Protein AF-A0A1W6L8P7-F1 (afdb_monomer)

Organism: NCBI:txid946333

Solvent-accessible surface area (backbone atoms only — not comparable to full-atom values): 9348 Å² total; per-residue (Å²): 138,92,82,89,86,88,83,77,90,82,86,85,81,88,83,82,84,84,90,86,78,87,80,94,72,86,90,88,82,86,60,70,69,70,76,69,70,78,75,72,91,68,50,54,54,57,50,32,36,56,51,38,48,54,35,68,50,28,50,69,39,27,68,74,24,59,70,70,55,24,49,48,28,53,50,21,48,51,46,30,49,71,74,42,47,65,52,58,49,52,38,68,70,34,88,46,32,64,57,37,51,56,48,37,65,74,77,67,49,77,41,84,91,73,54,43,61,84,53,35,46,61,54,34,50,51,36,23,48,53,36,39,31,43,61,74,31,76,67,25,46,53,48,51,52,50,48,46,55,40,67,67,60,127

pLDDT: mean 79.67, std 25.23, range [28.31, 98.44]

Foldseek 3Di:
DDDDDDDDDDDDDDDDDDDDDDDPPDDPPPDPVVVLPDDDQDALLNLLLVCCCLAVVLLQALVPAPPVLNVLSVVLNVLLCVQPVVLVVLSCPAPNNVVSVVVCVVPPGDDPVPRDNVVSNVVSVVSSVLSVCLRPNPSNVVVSVSSSVNSPPD

Nearest PDB structures (foldseek):
  6njx-assembly1_A  TM=2.423E-01  e=5.184E+00  Xanthomonas campestris pv. campestris str. B100

Radius of gyration: 27.46 Å; Cα contacts (8 Å, |Δi|>4): 118; chains: 1; bounding box: 96×27×53 Å

Structure (mmCIF, N/CA/C/O backbone):
data_AF-A0A1W6L8P7-F1
#
_entry.id   AF-A0A1W6L8P7-F1
#
loop_
_atom_site.group_PDB
_atom_site.id
_atom_site.type_symbol
_atom_site.label_atom_id
_atom_site.label_alt_id
_atom_site.label_comp_id
_atom_site.label_asym_id
_atom_site.label_entity_id
_atom_site.label_seq_id
_atom_site.pdbx_PDB_ins_code
_atom_site.Cartn_x
_atom_site.Cartn_y
_atom_site.Cartn_z
_atom_site.occupancy
_atom_site.B_iso_or_equiv
_atom_site.auth_seq_id
_atom_site.auth_comp_id
_atom_site.auth_asym_id
_atom_site.auth_atom_id
_atom_site.pdbx_PDB_model_num
ATOM 1 N N . MET A 1 1 ? 79.829 -5.001 5.049 1.00 37.47 1 MET A N 1
ATOM 2 C CA . MET A 1 1 ? 80.785 -4.180 5.821 1.00 37.47 1 MET A CA 1
ATOM 3 C C . MET A 1 1 ? 80.006 -2.996 6.380 1.00 37.47 1 MET A C 1
ATOM 5 O O . MET A 1 1 ? 79.303 -2.344 5.622 1.00 37.47 1 MET A O 1
ATOM 9 N N . VAL A 1 2 ? 79.995 -2.847 7.703 1.00 28.31 2 VAL A N 1
ATOM 10 C CA . VAL A 1 2 ? 79.178 -1.895 8.482 1.00 28.31 2 VAL A CA 1
ATOM 11 C C . VAL A 1 2 ? 79.881 -0.538 8.578 1.00 28.31 2 VAL A C 1
ATOM 13 O O . VAL A 1 2 ? 81.092 -0.540 8.751 1.00 28.31 2 VAL A O 1
ATOM 16 N N . GLN A 1 3 ? 79.123 0.569 8.538 1.00 29.50 3 GLN A N 1
ATOM 17 C CA . GLN A 1 3 ? 79.291 1.824 9.317 1.00 29.50 3 GLN A CA 1
ATOM 18 C C . GLN A 1 3 ? 78.207 2.815 8.837 1.00 29.50 3 GLN A C 1
ATOM 20 O O . GLN A 1 3 ? 78.235 3.250 7.697 1.00 29.50 3 GLN A O 1
ATOM 25 N N . ILE A 1 4 ? 77.080 3.032 9.525 1.00 33.53 4 ILE A N 1
ATOM 26 C CA . ILE A 1 4 ? 76.854 3.792 10.771 1.00 33.53 4 ILE A CA 1
ATOM 27 C C . ILE A 1 4 ? 77.591 5.140 10.800 1.00 33.53 4 ILE A C 1
ATOM 29 O O . ILE A 1 4 ? 78.785 5.206 11.084 1.00 33.53 4 ILE A O 1
ATOM 33 N N . HIS A 1 5 ? 76.829 6.222 10.620 1.00 34.31 5 HIS A N 1
ATOM 34 C CA . HIS A 1 5 ? 77.127 7.523 11.214 1.00 34.31 5 HIS A CA 1
ATOM 35 C C . HIS A 1 5 ? 75.891 8.033 11.957 1.00 34.31 5 HIS A C 1
ATOM 37 O O . HIS A 1 5 ? 74.857 8.339 11.370 1.00 34.31 5 HIS A O 1
ATOM 43 N N . VAL A 1 6 ? 76.025 8.074 13.282 1.00 37.03 6 VAL A N 1
ATOM 44 C CA . VAL A 1 6 ? 75.048 8.564 14.253 1.00 37.03 6 VAL A CA 1
ATOM 45 C C . VAL A 1 6 ? 75.439 9.989 14.644 1.00 37.03 6 VAL A C 1
ATOM 47 O O . VAL A 1 6 ? 76.530 10.225 15.154 1.00 37.03 6 VAL A O 1
ATOM 50 N N . ARG A 1 7 ? 74.511 10.929 14.475 1.00 41.75 7 ARG A N 1
ATOM 51 C CA . ARG A 1 7 ? 74.386 12.172 15.254 1.00 41.75 7 ARG A CA 1
ATOM 52 C C . ARG A 1 7 ? 72.936 12.190 15.737 1.00 41.75 7 ARG A C 1
ATOM 54 O O . ARG A 1 7 ? 72.055 11.925 14.940 1.00 41.75 7 ARG A O 1
ATOM 61 N N . GLY A 1 8 ? 72.559 12.465 16.973 1.00 37.94 8 GLY A N 1
ATOM 62 C CA . GLY A 1 8 ? 73.231 12.770 18.223 1.00 37.94 8 GLY A CA 1
ATOM 63 C C . GLY A 1 8 ? 72.122 12.781 19.291 1.00 37.94 8 GLY A C 1
ATOM 64 O O . GLY A 1 8 ? 70.966 13.055 18.983 1.00 37.94 8 GLY A O 1
ATOM 65 N N . ARG A 1 9 ? 72.478 12.400 20.522 1.00 35.00 9 ARG A N 1
ATOM 66 C CA . ARG A 1 9 ? 71.651 12.308 21.750 1.00 35.00 9 ARG A CA 1
ATOM 67 C C . ARG A 1 9 ? 70.709 13.526 21.939 1.00 35.00 9 ARG A C 1
ATOM 69 O O . ARG A 1 9 ? 71.102 14.629 21.586 1.00 35.00 9 ARG A O 1
ATOM 76 N N . ARG A 1 10 ? 69.538 13.437 22.589 1.00 36.38 10 ARG A N 1
ATOM 77 C CA . ARG A 1 10 ? 69.325 13.210 24.042 1.00 36.38 10 ARG A CA 1
ATOM 78 C C . ARG A 1 10 ? 67.821 12.987 24.335 1.00 36.38 10 ARG A C 1
ATOM 80 O O . ARG A 1 10 ? 66.997 13.692 23.779 1.00 36.38 10 ARG A O 1
ATOM 87 N N . VAL A 1 11 ? 67.477 11.928 25.076 1.00 34.97 11 VAL A N 1
ATOM 88 C CA . VAL A 1 11 ? 66.956 11.935 26.471 1.00 34.97 11 VAL A CA 1
ATOM 89 C C . VAL A 1 11 ? 65.476 12.340 26.592 1.00 34.97 11 VAL A C 1
ATOM 91 O O . VAL A 1 11 ? 65.121 13.505 26.471 1.00 34.97 11 VAL A O 1
ATOM 94 N N . ALA A 1 12 ? 64.639 11.339 26.886 1.00 38.47 12 ALA A N 1
ATOM 95 C CA . ALA A 1 12 ? 63.267 11.477 27.378 1.00 38.47 12 ALA A CA 1
ATOM 96 C C . ALA A 1 12 ? 63.238 11.982 28.837 1.00 38.47 12 ALA A C 1
ATOM 98 O O . ALA A 1 12 ? 64.238 11.854 29.548 1.00 38.47 12 ALA A O 1
ATOM 99 N N . PRO A 1 13 ? 62.069 12.425 29.331 1.00 38.03 13 PRO A N 1
ATOM 100 C CA . PRO A 1 13 ? 61.479 11.614 30.393 1.00 38.03 13 PRO A CA 1
ATOM 101 C C . PRO A 1 13 ? 59.954 11.442 30.294 1.00 38.03 13 PRO A C 1
ATOM 103 O O . PRO A 1 13 ? 59.197 12.370 30.037 1.00 38.03 13 PRO A O 1
ATOM 106 N N . ALA A 1 14 ? 59.559 10.192 30.527 1.00 35.53 14 ALA A N 1
ATOM 107 C CA . ALA A 1 14 ? 58.409 9.721 31.294 1.00 35.53 14 ALA A CA 1
ATOM 108 C C . ALA A 1 14 ? 57.266 10.703 31.640 1.00 35.53 14 ALA A C 1
ATOM 110 O O . ALA A 1 14 ? 57.399 11.539 32.526 1.00 35.53 14 ALA A O 1
ATOM 111 N N . PHE A 1 15 ? 56.085 10.416 31.086 1.00 36.34 15 PHE A N 1
ATOM 112 C CA . PHE A 1 15 ? 54.803 10.395 31.806 1.00 36.34 15 PHE A CA 1
ATOM 113 C C . PHE A 1 15 ? 54.104 9.086 31.386 1.00 36.34 15 PHE A C 1
ATOM 115 O O . PHE A 1 15 ? 53.910 8.838 30.203 1.00 36.34 15 PHE A O 1
ATOM 122 N N . CYS A 1 16 ? 54.106 8.069 32.247 1.00 32.25 16 CYS A N 1
ATOM 123 C CA . CYS A 1 16 ? 53.058 7.729 33.219 1.00 32.25 16 CYS A CA 1
ATOM 124 C C . CYS A 1 16 ? 51.748 7.190 32.609 1.00 32.25 16 CYS A C 1
ATOM 126 O O . CYS A 1 16 ? 50.991 7.924 31.993 1.00 32.25 16 CYS A O 1
ATOM 128 N N . MET A 1 17 ? 51.494 5.915 32.946 1.00 32.31 17 MET A N 1
ATOM 129 C CA . MET A 1 17 ? 50.202 5.230 33.130 1.00 32.31 17 MET A CA 1
ATOM 130 C C . MET A 1 17 ? 49.328 5.003 31.883 1.00 32.31 17 MET A C 1
ATOM 132 O O . MET A 1 17 ? 48.793 5.916 31.281 1.00 32.31 17 MET A O 1
ATOM 136 N N . ALA A 1 18 ? 49.250 3.779 31.358 1.00 33.44 18 ALA A N 1
ATOM 137 C CA . ALA A 1 18 ? 48.522 2.616 31.888 1.00 33.44 18 ALA A CA 1
ATOM 138 C C . ALA A 1 18 ? 46.986 2.702 31.744 1.00 33.44 18 ALA A C 1
ATOM 140 O O . ALA A 1 18 ? 46.306 3.349 32.526 1.00 33.44 18 ALA A O 1
ATOM 141 N N . ARG A 1 19 ? 46.499 1.887 30.794 1.00 42.78 19 ARG A N 1
ATOM 142 C CA . ARG A 1 19 ? 45.261 1.083 30.796 1.00 42.78 19 ARG A CA 1
ATOM 143 C C . ARG A 1 19 ? 43.907 1.784 30.954 1.00 42.78 19 ARG A C 1
ATOM 145 O O . ARG A 1 19 ? 43.447 2.017 32.061 1.00 42.78 19 ARG A O 1
ATOM 152 N N . ALA A 1 20 ? 43.185 1.840 29.839 1.00 34.41 20 ALA A N 1
ATOM 153 C CA . ALA A 1 20 ? 41.750 1.564 29.708 1.00 34.41 20 ALA A CA 1
ATOM 154 C C . ALA A 1 20 ? 41.415 1.669 28.207 1.00 34.41 20 ALA A C 1
ATOM 156 O O . ALA A 1 20 ? 42.017 2.486 27.529 1.00 34.41 20 ALA A O 1
ATOM 157 N N . VAL A 1 21 ? 40.525 0.934 27.558 1.00 36.19 21 VAL A N 1
ATOM 158 C 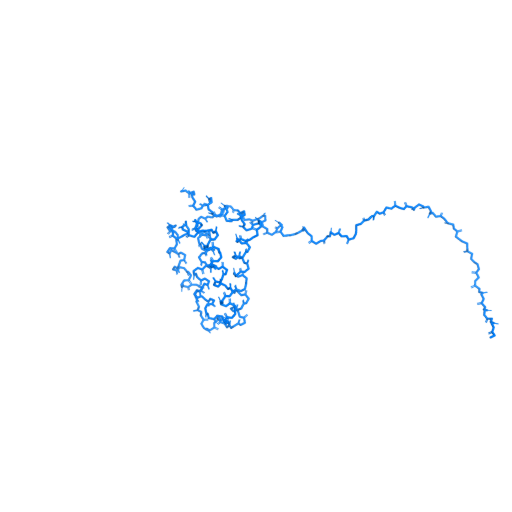CA . VAL A 1 21 ? 39.577 -0.134 27.870 1.00 36.19 21 VAL A CA 1
ATOM 159 C C . VAL A 1 21 ? 39.170 -0.672 26.478 1.00 36.19 21 VAL A C 1
ATOM 161 O O . VAL A 1 21 ? 39.402 -0.024 25.457 1.00 36.19 21 VAL A O 1
ATOM 164 N N . ALA A 1 22 ? 38.631 -1.887 26.433 1.00 43.12 22 ALA A N 1
ATOM 165 C CA . ALA A 1 22 ? 38.005 -2.501 25.266 1.00 43.12 22 ALA A CA 1
ATOM 166 C C . ALA A 1 22 ? 36.968 -1.595 24.550 1.00 43.12 22 ALA A C 1
ATOM 168 O O . ALA A 1 22 ? 36.614 -0.533 25.039 1.00 43.12 22 ALA A O 1
ATOM 169 N N . LEU A 1 23 ? 36.400 -2.112 23.455 1.00 41.41 23 LEU A N 1
ATOM 170 C CA . LEU A 1 23 ? 35.299 -1.565 22.640 1.00 41.41 23 LEU A CA 1
ATOM 171 C C . LEU A 1 23 ? 35.721 -0.788 21.384 1.00 41.41 23 LEU A C 1
ATOM 173 O O . LEU A 1 23 ? 35.709 0.434 21.327 1.00 41.41 23 LEU A O 1
ATOM 177 N N . GLY A 1 24 ? 35.965 -1.553 20.319 1.00 33.88 24 GLY A N 1
ATOM 178 C CA . GLY A 1 24 ? 35.731 -1.121 18.936 1.00 33.88 24 GLY A CA 1
ATOM 179 C C . GLY A 1 24 ? 34.579 -1.886 18.267 1.00 33.88 24 GLY A C 1
ATOM 180 O O . GLY A 1 24 ? 34.492 -1.911 17.046 1.00 33.88 24 GLY A O 1
ATOM 181 N N . LEU A 1 25 ? 33.725 -2.558 19.052 1.00 44.66 25 LEU A N 1
ATOM 182 C CA . LEU A 1 25 ? 32.431 -3.081 18.609 1.00 44.66 25 LEU A CA 1
ATOM 183 C C . LEU A 1 25 ? 31.348 -2.133 19.133 1.00 44.66 25 LEU A C 1
ATOM 185 O O . LEU A 1 25 ? 31.351 -1.823 20.320 1.00 44.66 25 LEU A O 1
ATOM 189 N N . ALA A 1 26 ? 30.403 -1.777 18.260 1.00 46.34 26 ALA A N 1
ATOM 190 C CA . ALA A 1 26 ? 29.164 -1.037 18.531 1.00 46.34 26 ALA A CA 1
ATOM 191 C C . ALA A 1 26 ? 29.217 0.500 18.445 1.00 46.34 26 ALA A C 1
ATOM 193 O O . ALA A 1 26 ? 29.022 1.179 19.444 1.00 46.34 26 ALA A O 1
ATOM 194 N N . VAL A 1 27 ? 29.311 1.053 17.226 1.00 42.59 27 VAL A N 1
ATOM 195 C CA . VAL A 1 27 ? 28.676 2.355 16.913 1.00 42.59 27 VAL A CA 1
ATOM 196 C C . VAL A 1 27 ? 28.119 2.380 15.475 1.00 42.59 27 VAL A C 1
ATOM 198 O O . VAL A 1 27 ? 28.466 3.233 14.671 1.00 42.59 27 VAL A O 1
ATOM 201 N N . VAL A 1 28 ? 27.243 1.434 15.119 1.00 40.12 28 VAL A N 1
ATOM 202 C CA . VAL A 1 28 ? 26.293 1.603 13.991 1.00 40.12 28 VAL A CA 1
ATOM 203 C C . VAL A 1 28 ? 24.925 1.048 14.411 1.00 40.12 28 VAL A C 1
ATOM 205 O O . VAL A 1 28 ? 24.318 0.241 13.721 1.00 40.12 28 VAL A O 1
ATOM 208 N N . SER A 1 29 ? 24.455 1.411 15.609 1.00 44.94 29 SER A N 1
ATOM 209 C CA . SER A 1 29 ? 23.199 0.863 16.161 1.00 44.94 29 SER A CA 1
ATOM 210 C C . SER A 1 29 ? 22.244 1.914 16.724 1.00 44.94 29 SER A C 1
ATOM 212 O O . SER A 1 29 ? 21.275 1.567 17.391 1.00 44.94 29 SER A O 1
ATOM 214 N N . THR A 1 30 ? 22.461 3.199 16.454 1.00 40.59 30 THR A N 1
ATOM 215 C CA . THR A 1 30 ? 21.634 4.274 17.019 1.00 40.59 30 THR A CA 1
ATOM 216 C C . THR A 1 30 ? 21.338 5.330 15.970 1.00 40.59 30 THR A C 1
ATOM 218 O O . THR A 1 30 ? 21.938 6.392 15.997 1.00 40.59 30 THR A O 1
ATOM 221 N N . ASN A 1 31 ? 20.454 5.030 15.016 1.00 37.50 31 ASN A N 1
ATOM 222 C CA . ASN A 1 31 ? 19.701 6.073 14.295 1.00 37.50 31 ASN A CA 1
ATOM 223 C C . ASN A 1 31 ? 18.454 5.568 13.560 1.00 37.50 31 ASN A C 1
ATOM 225 O O . ASN A 1 31 ? 17.723 6.376 12.999 1.00 37.50 31 ASN A O 1
ATOM 229 N N . LEU A 1 32 ? 18.129 4.270 13.603 1.00 38.03 32 LEU A N 1
ATOM 230 C CA . LEU A 1 32 ? 16.865 3.820 13.015 1.00 38.03 32 LEU A CA 1
ATOM 231 C C . LEU A 1 32 ? 15.658 4.266 13.858 1.00 38.03 32 LEU A C 1
ATOM 233 O O . LEU A 1 32 ? 14.643 4.653 13.303 1.00 38.03 32 LEU A O 1
ATOM 237 N N . ALA A 1 33 ? 15.777 4.316 15.191 1.00 38.72 33 ALA A N 1
ATOM 238 C CA . ALA A 1 33 ? 14.683 4.757 16.067 1.00 38.72 33 ALA A CA 1
ATOM 239 C C . ALA A 1 33 ? 14.355 6.261 15.944 1.00 38.72 33 ALA A C 1
ATOM 241 O O . ALA A 1 33 ? 13.216 6.654 16.186 1.00 38.72 33 ALA A O 1
ATOM 242 N N . ALA A 1 34 ? 15.315 7.091 15.519 1.00 34.75 34 ALA A N 1
ATOM 243 C CA . ALA A 1 34 ? 15.108 8.528 15.326 1.00 34.75 34 ALA A CA 1
ATOM 244 C C . ALA A 1 34 ? 14.309 8.854 14.050 1.00 34.75 34 ALA A C 1
ATOM 246 O O . ALA A 1 34 ? 13.643 9.881 14.003 1.00 34.75 34 ALA A O 1
ATOM 247 N N . GLN A 1 35 ? 14.294 7.966 13.048 1.00 38.94 35 GLN A N 1
ATOM 248 C CA . GLN A 1 35 ? 13.442 8.127 11.859 1.00 38.94 35 GLN A CA 1
ATOM 249 C C . GLN A 1 35 ? 12.002 7.625 12.065 1.00 38.94 35 GLN A C 1
ATOM 251 O O . GLN A 1 35 ? 11.126 7.945 11.271 1.00 38.94 35 GLN A O 1
ATOM 256 N N . VAL A 1 36 ? 11.729 6.879 13.144 1.00 45.59 36 VAL A N 1
ATOM 257 C CA . VAL A 1 36 ? 10.378 6.372 13.471 1.00 45.59 36 VAL A CA 1
ATOM 258 C C . VAL A 1 36 ? 9.677 7.248 14.529 1.00 45.59 36 VAL A C 1
ATOM 260 O O . VAL A 1 36 ? 8.478 7.124 14.761 1.00 45.59 36 VAL A O 1
ATOM 263 N N . GLY A 1 37 ? 10.404 8.168 15.171 1.00 34.00 37 GLY A N 1
ATOM 264 C CA . GLY A 1 37 ? 9.952 8.936 16.337 1.00 34.00 37 GLY A CA 1
ATOM 265 C C . GLY A 1 37 ? 9.250 10.267 16.051 1.00 34.00 37 GLY A C 1
ATOM 266 O O . GLY A 1 37 ? 9.460 11.208 16.810 1.00 34.00 37 GLY A O 1
ATOM 267 N N . GLY A 1 38 ? 8.462 10.396 14.978 1.00 37.78 38 GLY A N 1
ATOM 268 C CA . GLY A 1 38 ? 7.999 11.729 14.559 1.00 37.78 38 GLY A CA 1
ATOM 269 C C . GLY A 1 38 ? 6.773 11.808 13.658 1.00 37.78 38 GLY A C 1
ATOM 270 O O . GLY A 1 38 ? 6.713 12.697 12.818 1.00 37.78 38 GLY A O 1
ATOM 271 N N . GLN A 1 39 ? 5.787 10.925 13.800 1.00 53.00 39 GLN A N 1
ATOM 272 C CA . GLN A 1 39 ? 4.485 11.149 13.164 1.00 53.00 39 GLN A CA 1
ATOM 273 C C . GLN A 1 39 ? 3.475 11.501 14.253 1.00 53.00 39 GLN A C 1
ATOM 275 O O . GLN A 1 39 ? 3.265 10.709 15.172 1.00 53.00 39 GLN A O 1
ATOM 280 N N . GLY A 1 40 ? 2.908 12.711 14.169 1.00 49.09 40 GLY A N 1
ATOM 281 C CA . GLY A 1 40 ? 1.773 13.148 14.985 1.00 49.09 40 GLY A CA 1
ATOM 282 C C . GLY A 1 40 ? 0.573 12.197 14.852 1.00 49.09 40 GLY A C 1
ATOM 283 O O . GLY A 1 40 ? 0.677 11.166 14.184 1.00 49.09 40 GLY A O 1
ATOM 284 N N . PRO A 1 41 ? -0.570 12.486 15.498 1.00 54.66 41 PRO A N 1
ATOM 285 C CA . PRO A 1 41 ? -1.735 11.614 15.390 1.00 54.66 41 PRO A CA 1
ATOM 286 C C . PRO A 1 41 ? -2.105 11.415 13.915 1.00 54.66 41 PRO A C 1
ATOM 288 O O . PRO A 1 41 ? -2.520 12.357 13.249 1.00 54.66 41 PRO A O 1
ATOM 291 N N . GLN A 1 42 ? -1.926 10.191 13.413 1.00 78.88 42 GLN A N 1
ATOM 292 C CA . GLN A 1 42 ? -2.344 9.825 12.066 1.00 78.88 42 GLN A CA 1
ATOM 293 C C . GLN A 1 42 ? -3.861 9.704 12.040 1.00 78.88 42 GLN A C 1
ATOM 295 O O . GLN A 1 42 ? -4.453 8.998 12.863 1.00 78.88 42 GLN A O 1
ATOM 300 N N . SER A 1 43 ? -4.486 10.382 11.088 1.00 91.25 43 SER A N 1
ATOM 301 C CA . SER A 1 43 ? -5.908 10.224 10.812 1.00 91.25 43 SER A CA 1
ATOM 302 C C . SER A 1 43 ? -6.201 8.824 10.244 1.00 91.25 43 SER A C 1
ATOM 304 O O . SER A 1 43 ? -5.339 8.223 9.593 1.00 91.25 43 SER A O 1
ATOM 306 N N . PRO A 1 44 ? -7.423 8.284 10.427 1.00 93.81 44 PRO A N 1
ATOM 307 C CA . PRO A 1 44 ? -7.815 7.021 9.802 1.00 93.81 44 PRO A CA 1
ATOM 308 C C . PRO A 1 44 ? -7.630 7.017 8.278 1.00 93.81 44 PRO A C 1
ATOM 310 O O . PRO A 1 44 ? -7.190 6.014 7.722 1.00 93.81 44 PRO A O 1
ATOM 313 N N . TYR A 1 45 ? -7.898 8.144 7.608 1.00 94.19 45 TYR A N 1
ATOM 314 C CA . TYR A 1 45 ? -7.681 8.281 6.168 1.00 94.19 45 TYR A CA 1
ATOM 315 C C . TYR A 1 45 ? -6.205 8.123 5.776 1.00 94.19 45 TYR A C 1
ATOM 317 O O . TYR A 1 45 ? -5.918 7.388 4.838 1.00 94.19 45 TYR A O 1
ATOM 325 N N . GLU A 1 46 ? -5.262 8.747 6.491 1.00 94.50 46 GLU A N 1
ATOM 326 C CA . GLU A 1 46 ? -3.825 8.614 6.189 1.00 94.50 46 GLU A CA 1
ATOM 327 C C . GLU A 1 46 ? -3.345 7.167 6.310 1.00 94.50 46 GLU A C 1
ATOM 329 O O . GLU A 1 46 ? -2.582 6.698 5.465 1.00 94.50 46 GLU A O 1
ATOM 334 N N . VAL A 1 47 ? -3.830 6.440 7.323 1.00 95.44 47 VAL A N 1
ATOM 335 C CA . VAL A 1 47 ? -3.518 5.015 7.502 1.00 95.44 47 VAL A CA 1
ATOM 336 C C . VAL A 1 47 ? -4.075 4.185 6.345 1.00 95.44 47 VAL A C 1
ATOM 338 O O . VAL A 1 47 ? -3.350 3.377 5.763 1.00 95.44 47 VAL A O 1
ATOM 341 N N . VAL A 1 48 ? -5.347 4.389 5.984 1.00 97.50 48 VAL A N 1
ATOM 342 C CA . VAL A 1 48 ? -5.984 3.673 4.866 1.00 97.50 48 VAL A CA 1
ATOM 343 C C . VAL A 1 48 ? -5.286 3.980 3.547 1.00 97.50 48 VAL A C 1
ATOM 345 O O . VAL A 1 48 ? -4.993 3.053 2.799 1.00 97.50 48 VAL A O 1
ATOM 348 N N . TRP A 1 49 ? -4.971 5.248 3.280 1.00 96.38 49 TRP A N 1
ATOM 349 C C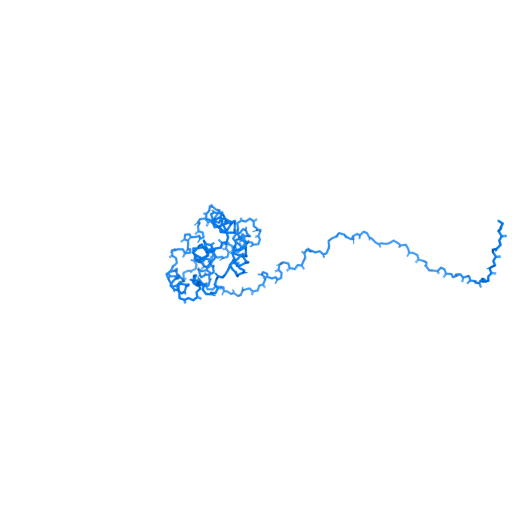A . TRP A 1 49 ? -4.250 5.674 2.084 1.00 96.38 49 TRP A CA 1
ATOM 350 C C . TRP A 1 49 ? -2.874 5.017 1.993 1.00 96.38 49 TRP A C 1
ATOM 352 O O . TRP A 1 49 ? -2.575 4.373 0.989 1.00 96.38 49 TRP A O 1
ATOM 362 N N . ALA A 1 50 ? -2.059 5.114 3.048 1.00 94.75 50 ALA A N 1
ATOM 363 C CA . ALA A 1 50 ? -0.723 4.529 3.063 1.00 94.75 50 ALA A CA 1
ATOM 364 C C . ALA A 1 50 ? -0.770 3.015 2.817 1.00 94.75 50 ALA A C 1
ATOM 366 O O . ALA A 1 50 ? -0.031 2.504 1.976 1.00 94.75 50 ALA A O 1
ATOM 367 N N . LEU A 1 51 ? -1.677 2.304 3.499 1.00 97.25 51 LEU A N 1
ATOM 368 C CA . LEU A 1 51 ? -1.820 0.856 3.349 1.00 97.25 51 LEU A CA 1
ATOM 369 C C . LEU A 1 51 ? -2.371 0.468 1.981 1.00 97.25 51 LEU A C 1
ATOM 371 O O . LEU A 1 51 ? -1.865 -0.485 1.392 1.00 97.25 51 LEU A O 1
ATOM 375 N N . TYR A 1 52 ? -3.340 1.207 1.441 1.00 97.56 52 TYR A N 1
ATOM 376 C CA . TYR A 1 52 ? -3.847 0.989 0.088 1.00 97.56 52 TYR A CA 1
ATOM 377 C C . TYR A 1 52 ? -2.727 1.149 -0.951 1.00 97.56 52 TYR A C 1
ATOM 379 O O . TYR A 1 52 ? -2.526 0.258 -1.776 1.00 97.56 52 TYR A O 1
ATOM 387 N N . VAL A 1 53 ? -1.953 2.240 -0.874 1.00 96.31 53 VAL A N 1
ATOM 388 C CA . VAL A 1 53 ? -0.855 2.546 -1.807 1.00 96.31 53 VAL A CA 1
ATOM 389 C C . VAL A 1 53 ? 0.188 1.434 -1.835 1.00 96.31 53 VAL A C 1
ATOM 391 O O . VAL A 1 53 ? 0.623 1.054 -2.915 1.00 96.31 53 VAL A O 1
ATOM 394 N N . VAL A 1 54 ? 0.589 0.883 -0.686 1.00 96.69 54 VAL A N 1
ATOM 395 C CA . VAL A 1 54 ? 1.632 -0.161 -0.660 1.00 96.69 54 VAL A CA 1
ATOM 396 C C . VAL A 1 54 ? 1.093 -1.574 -0.898 1.00 96.69 54 VAL A C 1
ATOM 398 O O . VAL A 1 54 ? 1.877 -2.456 -1.242 1.00 96.69 54 VAL A O 1
ATOM 401 N N . THR A 1 55 ? -0.218 -1.803 -0.743 1.00 97.19 55 THR A N 1
ATOM 402 C CA . THR A 1 55 ? -0.866 -3.106 -0.977 1.00 97.19 55 THR A CA 1
ATOM 403 C C . THR A 1 55 ? -1.589 -3.149 -2.320 1.00 97.19 55 THR A C 1
ATOM 405 O O . THR A 1 55 ? -0.934 -3.354 -3.338 1.00 97.19 55 THR A O 1
ATOM 408 N N . ASP A 1 56 ? -2.911 -2.978 -2.339 1.00 96.56 56 ASP A N 1
ATOM 409 C CA . ASP A 1 56 ? -3.758 -3.163 -3.518 1.00 96.56 56 ASP A CA 1
ATOM 410 C C . ASP A 1 56 ? -3.349 -2.187 -4.646 1.00 96.56 56 ASP A C 1
ATOM 412 O O . ASP A 1 56 ? -3.122 -2.610 -5.780 1.00 96.56 56 ASP A O 1
ATOM 416 N N . GLY A 1 57 ? -3.121 -0.904 -4.333 1.00 94.12 57 GLY A N 1
ATOM 417 C CA . GLY A 1 57 ? -2.598 0.082 -5.287 1.00 94.12 57 GLY A CA 1
ATOM 418 C C . GLY A 1 57 ? -1.197 -0.280 -5.790 1.00 94.1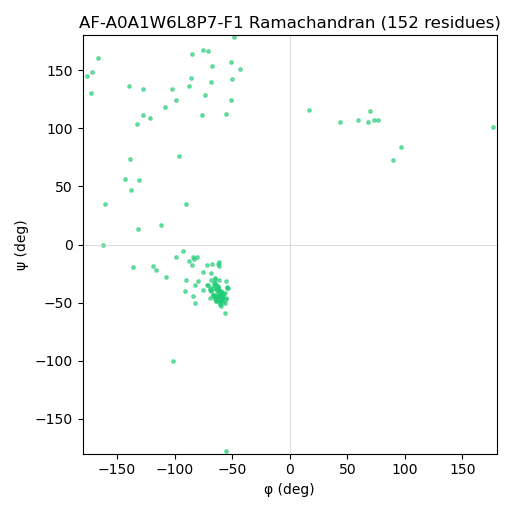2 57 GLY A C 1
ATOM 419 O O . GLY A 1 57 ? -0.942 -0.299 -6.996 1.00 94.12 57 GLY A O 1
ATOM 420 N N . GLY A 1 58 ? -0.307 -0.668 -4.880 1.00 95.06 58 GLY A N 1
ATOM 421 C CA . GLY A 1 58 ? 1.057 -1.085 -5.196 1.00 95.06 58 GLY A CA 1
ATOM 422 C C . GLY A 1 58 ? 1.084 -2.285 -6.137 1.00 95.06 58 GLY A C 1
ATOM 423 O O . GLY A 1 58 ? 1.816 -2.267 -7.117 1.00 95.06 58 GLY A O 1
ATOM 424 N N . GLN A 1 59 ? 0.221 -3.281 -5.926 1.00 95.62 59 GLN A N 1
ATOM 425 C CA . GLN A 1 59 ? 0.097 -4.433 -6.824 1.00 95.62 59 GLN A CA 1
ATOM 426 C C . GLN A 1 59 ? -0.316 -4.024 -8.242 1.00 95.62 59 GLN A C 1
ATOM 428 O O . GLN A 1 59 ? 0.228 -4.554 -9.213 1.00 95.62 59 GLN A O 1
ATOM 433 N N . THR A 1 60 ? -1.245 -3.069 -8.382 1.00 93.94 60 THR A N 1
ATOM 434 C CA . THR A 1 60 ? -1.679 -2.606 -9.712 1.00 93.94 60 THR A CA 1
ATOM 435 C C . THR A 1 60 ? -0.562 -1.931 -10.503 1.00 93.94 60 THR A C 1
ATOM 437 O O . THR A 1 60 ? -0.511 -2.113 -11.717 1.00 93.94 60 THR A O 1
ATOM 440 N N . ARG A 1 61 ? 0.352 -1.207 -9.840 1.00 94.31 61 ARG A N 1
ATOM 441 C CA . ARG A 1 61 ? 1.529 -0.602 -10.489 1.00 94.31 61 ARG A CA 1
ATOM 442 C C . ARG A 1 61 ? 2.663 -1.607 -10.662 1.00 94.31 61 ARG A C 1
ATOM 444 O O . ARG A 1 61 ? 3.159 -1.791 -11.767 1.00 94.31 61 ARG A O 1
ATOM 451 N N . CYS A 1 62 ? 3.028 -2.323 -9.602 1.00 96.56 62 CYS A N 1
ATOM 452 C CA . CYS A 1 62 ? 4.193 -3.205 -9.581 1.00 96.56 62 CYS A CA 1
ATOM 453 C C . CYS A 1 62 ? 4.073 -4.427 -10.491 1.00 96.56 62 CYS A C 1
ATOM 455 O O . CYS A 1 62 ? 5.096 -5.003 -10.842 1.00 96.56 62 CYS A O 1
ATOM 457 N N . ARG A 1 63 ? 2.872 -4.796 -10.960 1.00 96.25 63 ARG A N 1
ATOM 458 C CA . ARG A 1 63 ? 2.725 -5.800 -12.032 1.00 96.25 63 ARG A CA 1
ATOM 459 C C . ARG A 1 63 ? 3.382 -5.388 -13.359 1.00 96.25 63 ARG A C 1
ATOM 461 O O . ARG A 1 63 ? 3.591 -6.247 -14.206 1.00 96.25 63 ARG A O 1
ATOM 468 N N . HIS A 1 64 ? 3.657 -4.094 -13.546 1.00 95.75 64 HIS A N 1
ATOM 469 C CA . HIS A 1 64 ? 4.343 -3.543 -14.718 1.00 95.75 64 HIS A CA 1
ATOM 470 C C . HIS A 1 64 ? 5.867 -3.429 -14.520 1.00 95.75 64 HIS A C 1
ATOM 472 O O . HIS A 1 64 ? 6.581 -3.099 -15.463 1.00 95.75 64 HIS A O 1
ATOM 478 N N . ALA A 1 65 ? 6.377 -3.713 -13.316 1.00 96.94 65 ALA A N 1
ATOM 479 C CA . ALA A 1 65 ? 7.810 -3.793 -13.046 1.00 96.94 65 ALA A CA 1
ATOM 480 C C . ALA A 1 65 ? 8.405 -5.103 -13.611 1.00 96.94 65 ALA A C 1
ATOM 482 O O . ALA A 1 65 ? 7.659 -6.035 -13.933 1.00 96.94 65 ALA A O 1
ATOM 483 N N . PRO A 1 66 ? 9.745 -5.234 -13.690 1.00 98.00 66 PRO A N 1
ATOM 484 C CA . PRO A 1 66 ? 10.388 -6.505 -14.012 1.00 98.00 66 PRO A CA 1
ATOM 485 C C . PRO A 1 66 ? 9.867 -7.657 -13.141 1.00 98.00 66 PRO A C 1
AT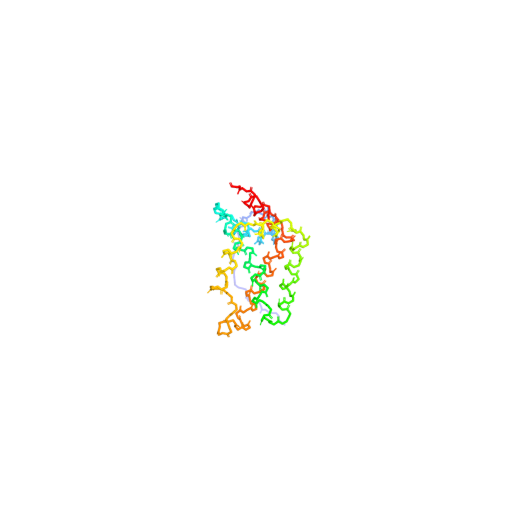OM 487 O O . PRO A 1 66 ? 9.614 -7.490 -11.946 1.00 98.00 66 PRO A O 1
ATOM 490 N N . ALA A 1 67 ? 9.725 -8.842 -13.742 1.00 97.81 67 ALA A N 1
ATOM 491 C CA . ALA A 1 67 ? 9.002 -9.970 -13.149 1.00 97.81 67 ALA A CA 1
ATOM 492 C C . ALA A 1 67 ? 9.498 -10.370 -11.748 1.00 97.81 67 ALA A C 1
ATOM 494 O O . ALA A 1 67 ? 8.695 -10.732 -10.884 1.00 97.81 67 ALA A O 1
ATOM 495 N N . GLU A 1 68 ? 10.807 -10.287 -11.502 1.00 97.94 68 GLU A N 1
ATOM 496 C CA . GLU A 1 68 ? 11.395 -10.579 -10.193 1.00 97.94 68 GLU A CA 1
ATOM 497 C C . GLU A 1 68 ? 10.905 -9.604 -9.111 1.00 97.94 68 GLU A C 1
ATOM 499 O O . GLU A 1 68 ? 10.480 -10.039 -8.035 1.00 97.94 68 GLU A O 1
ATOM 504 N N . VAL A 1 69 ? 10.883 -8.306 -9.426 1.00 98.25 69 VAL A N 1
ATOM 505 C CA . VAL A 1 69 ? 10.443 -7.231 -8.526 1.00 98.25 69 VAL A CA 1
ATOM 506 C C . VAL A 1 69 ? 8.938 -7.309 -8.287 1.00 98.25 69 VAL A C 1
ATOM 508 O O . VAL A 1 69 ? 8.493 -7.285 -7.137 1.00 98.25 69 VAL A O 1
ATOM 511 N N . ALA A 1 70 ? 8.153 -7.501 -9.351 1.00 98.19 70 ALA A N 1
ATOM 512 C CA . ALA A 1 70 ? 6.709 -7.714 -9.256 1.00 98.19 70 ALA A CA 1
ATOM 513 C C . ALA A 1 70 ? 6.381 -8.902 -8.330 1.00 98.19 70 ALA A C 1
ATOM 515 O O . ALA A 1 70 ? 5.553 -8.802 -7.421 1.00 98.19 70 ALA A O 1
ATOM 516 N N . SER A 1 71 ? 7.102 -10.015 -8.504 1.00 98.38 71 SER A N 1
ATOM 517 C CA . SER A 1 71 ? 6.938 -11.216 -7.682 1.00 98.38 71 SER A CA 1
ATOM 518 C C . SER A 1 71 ? 7.363 -10.989 -6.229 1.00 98.38 71 SER A C 1
ATOM 520 O O . SER A 1 71 ? 6.735 -11.517 -5.309 1.00 98.38 71 SER A O 1
ATOM 522 N N . ALA A 1 72 ? 8.428 -10.219 -5.991 1.00 98.06 72 ALA A N 1
ATOM 523 C CA . ALA A 1 72 ? 8.875 -9.874 -4.645 1.00 98.06 72 ALA A CA 1
ATOM 524 C C . ALA A 1 72 ? 7.828 -9.035 -3.899 1.00 98.06 72 ALA A C 1
ATOM 526 O O . ALA A 1 72 ? 7.483 -9.370 -2.761 1.00 98.06 72 ALA A O 1
ATOM 527 N N . HIS A 1 73 ? 7.261 -8.020 -4.557 1.00 98.44 73 HIS A N 1
ATOM 528 C CA . HIS A 1 73 ? 6.169 -7.213 -4.007 1.00 98.44 73 HIS A CA 1
ATOM 529 C C . HIS A 1 73 ? 4.934 -8.068 -3.700 1.00 98.44 73 HIS A C 1
ATOM 531 O O . HIS A 1 73 ? 4.445 -8.065 -2.568 1.00 98.44 73 HIS A O 1
ATOM 537 N N . GLN A 1 74 ? 4.495 -8.905 -4.646 1.00 98.38 74 GLN A N 1
ATOM 538 C CA . GLN A 1 74 ? 3.353 -9.802 -4.447 1.00 98.38 74 GLN A CA 1
ATOM 539 C C . GLN A 1 74 ? 3.556 -10.753 -3.255 1.00 98.38 74 GLN A C 1
ATOM 541 O O . GLN A 1 74 ? 2.634 -10.965 -2.456 1.00 98.38 74 GLN A O 1
ATOM 546 N N . ARG A 1 75 ? 4.763 -11.316 -3.095 1.00 98.31 75 ARG A N 1
ATOM 547 C CA . ARG A 1 75 ? 5.105 -12.155 -1.934 1.00 98.31 75 ARG A CA 1
ATOM 548 C C . ARG A 1 75 ? 5.043 -11.367 -0.629 1.00 98.31 75 ARG A C 1
ATOM 550 O O . ARG A 1 75 ? 4.538 -11.907 0.355 1.00 98.31 75 ARG A O 1
ATOM 557 N N . ALA A 1 76 ? 5.509 -10.120 -0.620 1.00 98.06 76 ALA A N 1
ATOM 558 C CA . ALA A 1 76 ? 5.466 -9.258 0.556 1.00 98.06 76 ALA A CA 1
ATOM 559 C C . ALA A 1 76 ? 4.020 -8.914 0.960 1.00 98.06 76 ALA A C 1
ATOM 561 O O . ALA A 1 76 ? 3.663 -9.086 2.125 1.00 98.06 76 ALA A O 1
ATOM 562 N N . VAL A 1 77 ? 3.152 -8.553 0.003 1.00 98.12 77 VAL A N 1
ATOM 563 C CA . VAL A 1 77 ? 1.716 -8.329 0.278 1.00 98.12 77 VAL A CA 1
ATOM 564 C C . VAL A 1 77 ? 1.057 -9.604 0.804 1.00 98.12 77 VAL A C 1
ATOM 566 O O . VAL A 1 77 ? 0.318 -9.568 1.786 1.00 98.12 77 VAL A O 1
ATOM 569 N N . SER A 1 78 ? 1.365 -10.754 0.200 1.00 98.06 78 SER A N 1
ATOM 570 C CA . SER A 1 78 ? 0.849 -12.048 0.660 1.00 98.06 78 SER A CA 1
ATOM 571 C C . SER A 1 78 ? 1.325 -12.387 2.078 1.00 98.06 78 SER A C 1
ATOM 573 O O . SER A 1 78 ? 0.568 -12.949 2.870 1.00 98.06 78 SER A O 1
ATOM 575 N N . GLY A 1 79 ? 2.571 -12.042 2.416 1.00 97.44 79 GLY A N 1
ATOM 576 C CA . GLY A 1 79 ? 3.129 -12.169 3.762 1.00 97.44 79 GLY A CA 1
ATOM 577 C C . GLY A 1 79 ? 2.353 -11.337 4.778 1.00 97.44 79 GLY A C 1
ATOM 578 O O . GLY A 1 79 ? 1.864 -11.891 5.766 1.00 97.44 79 GLY A O 1
ATOM 579 N N . LEU A 1 80 ? 2.146 -10.051 4.479 1.00 97.06 80 LEU A N 1
ATOM 580 C CA . LEU A 1 80 ? 1.357 -9.152 5.320 1.00 97.06 80 LEU A CA 1
ATOM 581 C C . LEU A 1 80 ? -0.078 -9.669 5.488 1.00 97.06 80 LEU A C 1
ATOM 583 O O . LEU A 1 80 ? -0.573 -9.743 6.609 1.00 97.06 80 LEU A O 1
ATOM 587 N N . SER A 1 81 ? -0.728 -10.104 4.404 1.00 97.56 81 SER A N 1
ATOM 588 C CA . SER A 1 81 ? -2.102 -10.618 4.449 1.00 97.56 81 SER A CA 1
ATOM 589 C C . SER A 1 81 ? -2.246 -11.876 5.301 1.00 97.56 81 SER A C 1
ATOM 591 O O . SER A 1 81 ? -3.272 -12.044 5.956 1.00 97.56 81 SER A O 1
ATOM 593 N N . ARG A 1 82 ? -1.248 -12.768 5.306 1.00 97.88 82 ARG A N 1
ATOM 594 C CA . ARG A 1 82 ? -1.268 -13.966 6.160 1.00 97.88 82 ARG A CA 1
ATOM 595 C C . ARG A 1 82 ? -0.975 -13.636 7.618 1.00 97.88 82 ARG A C 1
ATOM 597 O O . ARG A 1 82 ? -1.564 -14.241 8.508 1.00 97.88 82 ARG A O 1
ATOM 604 N N . ARG A 1 83 ? -0.043 -12.715 7.870 1.00 97.44 83 ARG A N 1
ATOM 605 C CA . ARG A 1 83 ? 0.426 -12.409 9.226 1.00 97.44 83 ARG A CA 1
ATOM 606 C C . ARG A 1 83 ? -0.489 -11.438 9.968 1.00 97.44 83 ARG A C 1
ATOM 608 O O . ARG A 1 83 ? -0.673 -11.583 11.173 1.00 97.44 83 ARG A O 1
ATOM 615 N N . HIS A 1 84 ? -1.077 -10.490 9.245 1.00 97.25 84 HIS A N 1
ATOM 616 C CA . HIS A 1 84 ? -1.912 -9.409 9.767 1.00 97.25 84 HIS A CA 1
ATOM 617 C C . HIS A 1 84 ? -3.245 -9.285 9.000 1.00 97.25 84 HIS A C 1
ATOM 619 O O . HIS A 1 84 ? -3.585 -8.202 8.516 1.00 97.25 84 HIS A O 1
ATOM 625 N N . PRO A 1 85 ? -4.049 -10.364 8.898 1.00 97.56 85 PRO A N 1
ATOM 626 C CA . PRO A 1 85 ? -5.315 -10.335 8.158 1.00 97.56 85 PRO A CA 1
ATOM 627 C C . PRO A 1 85 ? -6.315 -9.331 8.748 1.00 97.56 85 PRO A C 1
ATOM 629 O O . PRO A 1 85 ? -7.103 -8.732 8.019 1.00 97.56 85 PRO A O 1
ATOM 632 N N . ARG A 1 86 ? -6.260 -9.110 10.069 1.00 97.50 86 ARG A N 1
ATOM 633 C CA . ARG A 1 86 ? -7.110 -8.140 10.767 1.00 97.50 86 ARG A CA 1
ATOM 634 C C . ARG A 1 86 ? -6.869 -6.715 10.278 1.00 97.50 86 ARG A C 1
ATOM 636 O O . ARG A 1 86 ? -7.841 -6.030 9.977 1.00 97.50 86 ARG A O 1
ATOM 643 N N . LEU A 1 87 ? -5.610 -6.288 10.166 1.00 97.31 87 LEU A N 1
ATOM 644 C CA . LEU A 1 87 ? -5.268 -4.958 9.668 1.00 97.31 87 LEU A CA 1
ATOM 645 C C . LEU A 1 87 ? -5.866 -4.720 8.277 1.00 97.31 87 LEU A C 1
ATOM 647 O O . LEU A 1 87 ? -6.551 -3.723 8.074 1.00 97.31 87 LEU A O 1
ATOM 651 N N . LEU A 1 88 ? -5.669 -5.649 7.336 1.00 97.31 88 LEU A N 1
ATOM 652 C CA . LEU A 1 88 ? -6.204 -5.494 5.978 1.00 97.31 88 LEU A CA 1
ATOM 653 C C . LEU A 1 88 ? -7.737 -5.517 5.941 1.00 97.31 88 LEU A C 1
ATOM 655 O O . LEU A 1 88 ? -8.339 -4.815 5.132 1.00 97.31 88 LEU A O 1
ATOM 659 N N . SER A 1 89 ? -8.372 -6.280 6.833 1.00 97.88 89 SER A N 1
ATOM 660 C CA . SER A 1 89 ? -9.827 -6.253 7.003 1.00 97.88 89 SER A CA 1
ATOM 661 C C . SER A 1 89 ? -10.314 -4.882 7.483 1.00 97.88 89 SER A C 1
ATOM 663 O O . SER A 1 89 ? -11.222 -4.314 6.883 1.00 97.88 89 SER A O 1
ATOM 665 N N . LEU A 1 90 ? -9.661 -4.296 8.495 1.00 97.81 90 LEU A N 1
ATOM 666 C CA . LEU A 1 90 ? -9.983 -2.950 8.987 1.00 97.81 90 LEU A CA 1
ATOM 667 C C . LEU A 1 90 ?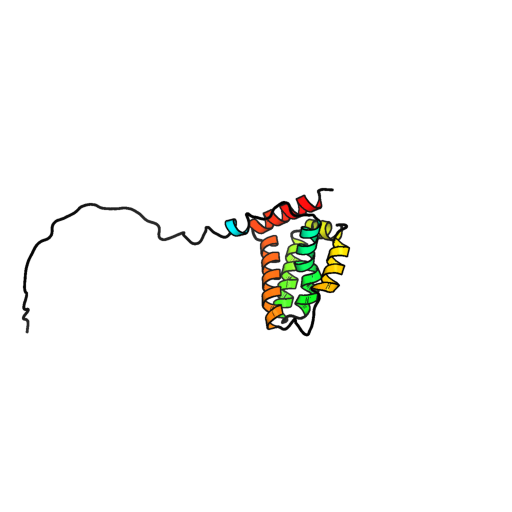 -9.787 -1.877 7.911 1.00 97.81 90 LEU A C 1
ATOM 669 O O . LEU A 1 90 ? -10.617 -0.981 7.789 1.00 97.81 90 LEU A O 1
ATOM 673 N N . VAL A 1 91 ? -8.718 -1.979 7.117 1.00 97.38 91 VAL A N 1
ATOM 674 C CA . VAL A 1 91 ? -8.461 -1.064 5.997 1.00 97.38 91 VAL A CA 1
ATOM 675 C C . VAL A 1 91 ? -9.594 -1.126 4.979 1.00 97.38 91 VAL A C 1
ATOM 677 O O . VAL A 1 91 ? -10.155 -0.088 4.647 1.00 97.38 91 VAL A O 1
ATOM 680 N N . ARG A 1 92 ? -9.968 -2.328 4.524 1.00 97.06 92 ARG A N 1
ATOM 681 C CA . ARG A 1 92 ? -11.025 -2.521 3.516 1.00 97.06 92 ARG A CA 1
ATOM 682 C C . ARG A 1 92 ? -12.422 -2.181 4.032 1.00 97.06 92 ARG A C 1
ATOM 684 O O . ARG A 1 92 ? -13.263 -1.752 3.257 1.00 97.06 92 ARG A O 1
ATOM 691 N N . ALA A 1 93 ? -12.669 -2.361 5.329 1.00 97.06 93 ALA A N 1
ATOM 692 C CA . ALA A 1 93 ? -13.933 -2.000 5.968 1.00 97.06 93 ALA A CA 1
ATOM 693 C C . ALA A 1 93 ? -14.040 -0.502 6.308 1.00 97.06 93 ALA A C 1
ATOM 695 O O . ALA A 1 93 ? -15.109 -0.039 6.706 1.00 97.06 93 ALA A O 1
ATOM 696 N N . SER A 1 94 ? -12.947 0.257 6.199 1.00 97.12 94 SER A N 1
ATOM 697 C CA . SER A 1 94 ? -12.949 1.682 6.513 1.00 97.12 94 SER A CA 1
ATOM 698 C C . SER A 1 94 ? -13.777 2.474 5.493 1.00 97.12 94 SER A C 1
ATOM 700 O O . SER A 1 94 ? -13.620 2.253 4.289 1.00 97.12 94 SER A O 1
ATOM 702 N N . PRO A 1 95 ? -14.567 3.482 5.919 1.00 96.44 95 PRO A N 1
ATOM 703 C CA . PRO A 1 95 ? -15.275 4.371 4.991 1.00 96.44 95 PRO A CA 1
ATOM 704 C C . PRO A 1 95 ? -14.327 5.172 4.082 1.00 96.44 95 PRO A C 1
ATOM 706 O O . PRO A 1 95 ? -14.753 5.741 3.082 1.00 96.44 95 PRO A O 1
ATOM 709 N N . HIS A 1 96 ? -13.035 5.221 4.413 1.00 96.81 96 HIS A N 1
ATOM 710 C CA . HIS A 1 96 ? -12.013 5.902 3.625 1.00 96.81 96 HIS A CA 1
ATOM 711 C C . HIS A 1 96 ? -11.452 5.061 2.471 1.00 96.81 96 HIS A C 1
ATOM 713 O O . HIS A 1 96 ? -10.719 5.607 1.648 1.00 96.81 96 HIS A O 1
ATOM 719 N N . TYR A 1 97 ? -11.755 3.759 2.405 1.00 97.25 97 TYR A N 1
ATOM 720 C CA . TYR A 1 97 ? -11.129 2.851 1.441 1.00 97.25 97 TYR A CA 1
ATOM 721 C C . TYR A 1 97 ? -11.466 3.213 -0.007 1.00 97.25 97 TYR A C 1
ATOM 723 O O . TYR A 1 97 ? -10.563 3.358 -0.828 1.00 97.25 97 TYR A O 1
ATOM 731 N N . GLU A 1 98 ? -12.745 3.442 -0.310 1.00 97.56 98 GLU A N 1
ATOM 732 C CA . GLU A 1 98 ? -13.182 3.834 -1.657 1.00 97.56 98 GLU A CA 1
ATOM 733 C C . GLU A 1 98 ? -12.565 5.178 -2.069 1.00 97.56 98 GLU A C 1
ATOM 735 O O . GLU A 1 98 ? -12.016 5.300 -3.160 1.00 97.56 98 GLU A O 1
ATOM 740 N N . THR A 1 99 ? -12.532 6.156 -1.157 1.00 96.81 99 THR A N 1
ATOM 741 C CA . THR A 1 99 ? -11.868 7.445 -1.398 1.00 96.81 99 THR A CA 1
ATOM 742 C C . THR A 1 99 ? -10.378 7.274 -1.689 1.00 96.81 99 THR A C 1
ATOM 744 O O . THR A 1 99 ? -9.856 7.929 -2.590 1.00 96.81 99 THR A O 1
ATOM 747 N N . ALA A 1 100 ? -9.682 6.397 -0.958 1.00 96.50 100 ALA A N 1
ATOM 748 C CA . ALA A 1 100 ? -8.277 6.094 -1.209 1.00 96.50 100 ALA A CA 1
ATOM 749 C C . ALA A 1 100 ? -8.081 5.414 -2.573 1.00 96.50 100 ALA A C 1
ATOM 751 O O . ALA A 1 100 ? -7.214 5.829 -3.341 1.00 96.50 100 ALA A O 1
ATOM 752 N N . ARG A 1 101 ? -8.920 4.434 -2.924 1.00 97.31 101 ARG A N 1
ATOM 753 C CA . ARG A 1 101 ? -8.887 3.773 -4.235 1.00 97.31 101 ARG A CA 1
ATOM 754 C C . ARG A 1 101 ? -9.067 4.773 -5.375 1.00 97.31 101 ARG A C 1
ATOM 756 O O . ARG A 1 101 ? -8.268 4.803 -6.310 1.00 97.31 101 ARG A O 1
ATOM 763 N N . ASP A 1 102 ? -10.086 5.618 -5.274 1.00 97.25 102 ASP A N 1
ATOM 764 C CA . ASP A 1 102 ? -10.429 6.591 -6.306 1.00 97.25 102 ASP A CA 1
ATOM 765 C C . ASP A 1 102 ? -9.376 7.697 -6.420 1.00 97.25 102 ASP A C 1
ATOM 767 O O . ASP A 1 102 ? -9.061 8.157 -7.518 1.00 97.25 102 ASP A O 1
ATOM 771 N N . HIS A 1 103 ? -8.805 8.131 -5.293 1.00 95.00 103 HIS A N 1
ATOM 772 C CA . HIS A 1 103 ? -7.696 9.076 -5.302 1.00 95.00 103 HIS A CA 1
ATOM 773 C C . HIS A 1 103 ? -6.477 8.465 -6.002 1.00 95.00 103 HIS A C 1
ATOM 775 O O . HIS A 1 103 ? -5.943 9.086 -6.919 1.00 95.00 103 HIS A O 1
ATOM 781 N N . PHE A 1 104 ? -6.106 7.225 -5.676 1.00 95.12 104 PHE A N 1
ATOM 782 C CA . PHE A 1 104 ? -4.981 6.538 -6.310 1.00 95.12 104 PHE A CA 1
ATOM 783 C C . PHE A 1 104 ? -5.175 6.410 -7.820 1.00 95.12 104 PHE A C 1
ATOM 785 O O . PHE A 1 104 ? -4.260 6.716 -8.583 1.00 95.12 104 PHE A O 1
ATOM 792 N N . ALA A 1 105 ? -6.380 6.027 -8.253 1.00 94.06 105 ALA A N 1
ATOM 793 C CA . ALA A 1 105 ? -6.734 5.922 -9.666 1.00 94.06 105 ALA A CA 1
ATOM 794 C C . ALA A 1 105 ? -6.502 7.230 -10.443 1.00 94.06 105 ALA A C 1
ATOM 796 O O . ALA A 1 105 ? -6.169 7.186 -11.623 1.00 94.06 105 ALA A O 1
ATOM 797 N N . ARG A 1 106 ? -6.654 8.390 -9.788 1.00 93.19 106 ARG A N 1
ATOM 798 C CA . ARG A 1 106 ? -6.480 9.708 -10.415 1.00 93.19 106 ARG A CA 1
ATOM 799 C C . ARG A 1 106 ? -5.060 10.260 -10.339 1.00 93.19 106 ARG A C 1
ATOM 801 O O . ARG A 1 106 ? -4.697 11.052 -11.202 1.00 93.19 106 ARG A O 1
ATOM 808 N N . THR A 1 107 ? -4.293 9.933 -9.300 1.00 89.31 107 THR A N 1
ATOM 809 C CA . THR A 1 107 ? -3.031 10.642 -9.006 1.00 89.31 107 THR A CA 1
ATOM 810 C C . THR A 1 107 ? -1.788 9.772 -9.034 1.00 89.31 107 THR A C 1
ATOM 812 O O . THR A 1 107 ? -0.686 10.312 -9.112 1.00 89.31 107 THR A O 1
ATOM 815 N N . THR A 1 108 ? -1.929 8.452 -8.930 1.00 87.00 108 THR A N 1
ATOM 816 C CA . THR A 1 108 ? -0.784 7.550 -8.731 1.00 87.00 108 THR A CA 1
ATOM 817 C C . THR A 1 108 ? -0.834 6.307 -9.606 1.00 87.00 108 THR A C 1
ATOM 819 O O . THR A 1 108 ? 0.202 5.683 -9.777 1.00 87.00 108 THR A O 1
ATOM 822 N N . ALA A 1 109 ? -1.991 5.919 -10.148 1.00 88.44 109 ALA A N 1
ATOM 823 C CA . ALA A 1 109 ? -2.120 4.736 -10.996 1.00 88.44 109 ALA A CA 1
ATOM 824 C C . ALA A 1 109 ? -1.098 4.698 -12.142 1.00 88.44 109 ALA A C 1
ATOM 826 O O . ALA A 1 109 ? -0.577 5.732 -12.552 1.00 88.44 109 ALA A O 1
ATOM 827 N N . TYR A 1 110 ? -0.838 3.482 -12.638 1.00 89.50 110 TYR A N 1
ATOM 828 C CA . TYR A 1 110 ? 0.188 3.241 -13.648 1.00 89.50 110 TYR A CA 1
ATOM 829 C C . TYR A 1 110 ? 0.053 4.188 -14.846 1.00 89.50 110 TYR A C 1
ATOM 831 O O . TYR A 1 110 ? -0.997 4.221 -15.493 1.00 89.50 110 TYR A O 1
ATOM 839 N N . ASP A 1 111 ? 1.130 4.905 -15.150 1.00 91.25 111 ASP A N 1
ATOM 840 C CA . ASP A 1 111 ? 1.248 5.795 -16.300 1.00 91.25 111 ASP A CA 1
ATOM 841 C C . ASP A 1 111 ? 2.431 5.337 -17.164 1.00 91.25 111 ASP A C 1
ATOM 843 O O . ASP A 1 111 ? 3.577 5.541 -16.767 1.00 91.25 111 ASP A O 1
ATOM 847 N N . PRO A 1 112 ? 2.209 4.769 -18.362 1.00 89.00 112 PRO A N 1
ATOM 848 C CA . PRO A 1 112 ? 3.288 4.242 -19.198 1.00 89.00 112 PRO A CA 1
ATOM 849 C C . PRO A 1 112 ? 4.304 5.300 -19.652 1.00 89.00 112 PRO A C 1
ATOM 851 O O . PRO A 1 112 ? 5.393 4.938 -20.090 1.00 89.00 112 PRO A O 1
ATOM 854 N N . VAL A 1 113 ? 3.971 6.593 -19.569 1.00 91.88 113 VAL A N 1
ATOM 855 C CA . VAL A 1 113 ? 4.894 7.688 -19.896 1.00 91.88 113 VAL A CA 1
ATOM 856 C C . VAL A 1 113 ? 5.865 7.961 -18.743 1.00 91.88 113 VAL A C 1
ATOM 858 O O . VAL A 1 113 ? 6.996 8.383 -18.981 1.00 91.88 113 VAL A O 1
ATOM 861 N N . ARG A 1 114 ? 5.444 7.735 -17.493 1.00 88.50 114 ARG A N 1
ATOM 862 C CA . ARG A 1 114 ? 6.208 8.076 -16.274 1.00 88.50 114 ARG A CA 1
ATOM 863 C C . ARG A 1 114 ? 6.779 6.851 -15.556 1.00 88.50 114 ARG A C 1
ATOM 865 O O . ARG A 1 114 ? 7.811 6.944 -14.894 1.00 88.50 114 ARG A O 1
ATOM 872 N N . ASP A 1 115 ? 6.118 5.713 -15.702 1.00 91.31 115 ASP A N 1
ATOM 873 C CA . ASP A 1 115 ? 6.436 4.454 -15.043 1.00 91.31 115 ASP A CA 1
ATOM 874 C C . ASP A 1 115 ? 7.292 3.579 -15.962 1.00 91.31 115 ASP A C 1
ATOM 876 O O . ASP A 1 115 ? 6.826 2.617 -16.583 1.00 91.31 115 ASP A O 1
ATOM 880 N N . THR A 1 116 ? 8.569 3.944 -16.054 1.00 93.69 116 THR A N 1
ATOM 881 C CA . THR A 1 116 ? 9.597 3.134 -16.706 1.00 93.69 116 THR A CA 1
ATOM 882 C C . THR A 1 116 ? 10.154 2.100 -15.719 1.00 93.69 116 THR A C 1
ATOM 884 O O . THR A 1 116 ? 9.960 2.224 -14.505 1.00 93.69 116 THR A O 1
ATOM 887 N N . PRO A 1 117 ? 10.864 1.056 -16.179 1.00 93.50 117 PRO A N 1
ATOM 888 C CA . PRO A 1 117 ? 11.514 0.115 -15.270 1.00 93.50 117 PRO A CA 1
ATOM 889 C C . PRO A 1 117 ? 12.426 0.801 -14.240 1.00 93.50 117 PRO A C 1
ATOM 891 O O . PRO A 1 117 ? 12.448 0.398 -13.080 1.00 93.50 117 PRO A O 1
ATOM 894 N N . GLU A 1 118 ? 13.130 1.863 -14.632 1.00 93.44 118 GLU A N 1
ATOM 895 C CA . GLU A 1 118 ? 14.054 2.610 -13.772 1.00 93.44 118 GLU A CA 1
ATOM 896 C C . GLU A 1 118 ? 13.345 3.320 -12.609 1.00 93.44 118 GLU A C 1
ATOM 898 O O . GLU A 1 118 ? 13.950 3.495 -11.552 1.00 93.44 118 GLU A O 1
ATOM 903 N N . THR A 1 119 ? 12.075 3.708 -12.774 1.00 94.06 119 THR A N 1
ATOM 904 C CA . THR A 1 119 ? 11.265 4.314 -11.704 1.00 94.06 119 THR A CA 1
ATOM 905 C C . THR A 1 119 ? 10.495 3.258 -10.913 1.00 94.06 119 THR A C 1
ATOM 907 O O . THR A 1 119 ? 10.461 3.303 -9.683 1.00 94.06 119 THR A O 1
ATOM 910 N N . LEU A 1 120 ? 9.945 2.248 -11.591 1.00 94.19 120 LEU A N 1
ATOM 911 C CA . LEU A 1 120 ? 9.140 1.205 -10.956 1.00 94.19 120 LEU A CA 1
ATOM 912 C C . LEU A 1 120 ? 9.951 0.266 -10.059 1.00 94.19 120 LEU A C 1
ATOM 914 O O . LEU A 1 120 ? 9.455 -0.129 -9.006 1.00 94.19 120 LEU A O 1
ATOM 918 N N . VAL A 1 121 ? 11.174 -0.110 -10.448 1.00 97.56 121 VAL A N 1
ATOM 919 C CA . VAL A 1 121 ? 12.019 -1.013 -9.645 1.00 97.56 121 VAL A CA 1
ATOM 920 C C . VAL A 1 121 ? 12.237 -0.474 -8.224 1.00 97.56 121 VAL A C 1
ATOM 922 O O . VAL A 1 121 ? 11.814 -1.153 -7.284 1.00 97.56 121 VAL A O 1
ATOM 925 N N . PRO A 1 122 ? 12.809 0.731 -8.020 1.00 96.75 122 PRO A N 1
ATOM 926 C CA . PRO A 1 122 ? 13.055 1.236 -6.673 1.00 96.75 122 PRO A CA 1
ATOM 927 C C 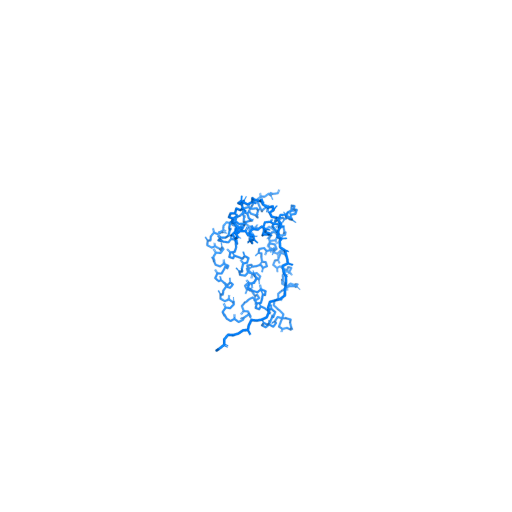. PRO A 1 122 ? 11.759 1.469 -5.889 1.00 96.75 122 PRO A C 1
ATOM 929 O O . PRO A 1 122 ? 11.706 1.153 -4.701 1.00 96.75 122 PRO A O 1
ATOM 932 N N . GLU A 1 123 ? 10.690 1.965 -6.522 1.00 94.50 123 GLU A N 1
ATOM 933 C CA . GLU A 1 123 ? 9.399 2.159 -5.845 1.00 94.50 123 GLU A CA 1
ATOM 934 C C . GLU A 1 123 ? 8.823 0.836 -5.318 1.00 94.50 123 GLU A C 1
ATOM 936 O O . GLU A 1 123 ? 8.419 0.739 -4.153 1.00 94.50 123 GLU A O 1
ATOM 941 N N . CYS A 1 124 ? 8.821 -0.205 -6.150 1.00 97.69 124 CYS A N 1
ATOM 942 C CA . CYS A 1 124 ? 8.283 -1.512 -5.791 1.00 97.69 124 CYS A CA 1
A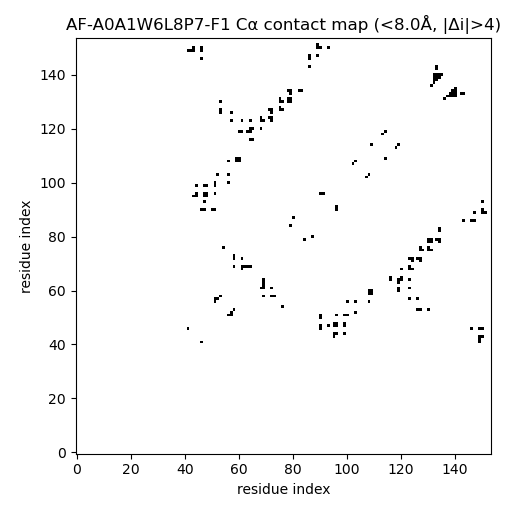TOM 943 C C . CYS A 1 124 ? 9.159 -2.253 -4.776 1.00 97.69 124 CYS A C 1
ATOM 945 O O . CYS A 1 124 ? 8.624 -2.936 -3.898 1.00 97.69 124 CYS A O 1
ATOM 947 N N . GLU A 1 125 ? 10.483 -2.098 -4.843 1.00 97.81 125 GLU A N 1
ATOM 948 C CA . GLU A 1 125 ? 11.409 -2.637 -3.844 1.00 97.81 125 GLU A CA 1
ATOM 949 C C . GLU A 1 125 ? 11.243 -1.958 -2.483 1.00 97.81 125 GLU A C 1
ATOM 951 O O . GLU A 1 125 ? 11.174 -2.645 -1.460 1.00 97.81 125 GLU A O 1
ATOM 956 N N . VAL A 1 126 ? 11.098 -0.628 -2.452 1.00 96.12 126 VAL A N 1
ATOM 957 C CA . VAL A 1 126 ? 10.804 0.117 -1.219 1.00 96.12 126 VAL A CA 1
ATOM 958 C C . VAL A 1 126 ? 9.467 -0.333 -0.636 1.00 96.12 126 VAL A C 1
ATOM 960 O O . VAL A 1 126 ? 9.398 -0.657 0.551 1.00 96.12 126 VAL A O 1
ATOM 963 N N . ALA A 1 127 ? 8.417 -0.432 -1.457 1.00 95.88 127 ALA A N 1
ATOM 964 C CA . ALA A 1 127 ? 7.114 -0.914 -1.009 1.00 95.88 127 ALA A CA 1
ATOM 965 C C . ALA A 1 127 ? 7.197 -2.348 -0.450 1.00 95.88 127 ALA A C 1
ATOM 967 O O . ALA A 1 127 ? 6.693 -2.618 0.643 1.00 95.88 127 ALA A O 1
ATOM 968 N N . ALA A 1 128 ? 7.894 -3.260 -1.137 1.00 97.56 128 ALA A N 1
ATOM 969 C CA . ALA A 1 128 ? 8.127 -4.621 -0.654 1.00 97.56 128 ALA A CA 1
ATOM 970 C C . ALA A 1 128 ? 8.915 -4.641 0.670 1.00 97.56 128 ALA A C 1
ATOM 972 O O . ALA A 1 128 ? 8.589 -5.412 1.578 1.00 97.56 128 ALA A O 1
ATOM 973 N N . GLY A 1 129 ? 9.917 -3.769 0.811 1.00 96.00 129 GLY A N 1
ATOM 974 C CA . GLY A 1 129 ? 10.698 -3.591 2.033 1.00 96.00 129 GLY A CA 1
ATOM 975 C C . GLY A 1 129 ? 9.847 -3.126 3.214 1.00 96.00 129 GLY A C 1
ATOM 976 O O . GLY A 1 129 ? 9.916 -3.725 4.289 1.00 96.00 129 GLY A O 1
ATOM 977 N N . VAL A 1 130 ? 8.987 -2.123 3.013 1.00 94.62 130 VAL A N 1
ATOM 978 C CA . VAL A 1 130 ? 8.040 -1.638 4.033 1.00 94.62 130 VAL A CA 1
ATOM 979 C C . VAL A 1 130 ? 7.095 -2.756 4.476 1.00 94.62 130 VAL A C 1
ATOM 981 O O . VAL A 1 130 ? 6.963 -3.014 5.674 1.00 94.62 130 VAL A O 1
ATOM 984 N N . LEU A 1 131 ? 6.496 -3.486 3.531 1.00 96.50 131 LEU A N 1
ATOM 985 C CA . 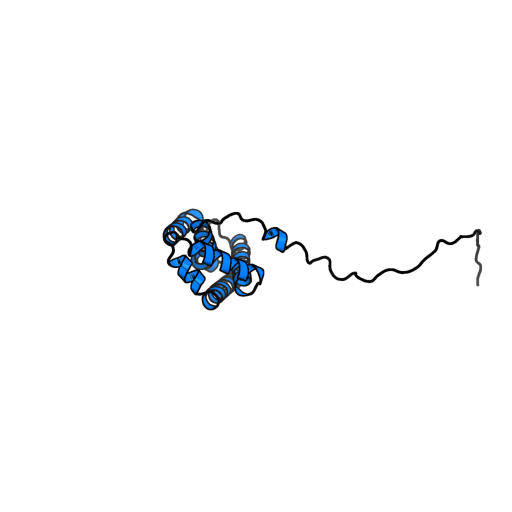LEU A 1 131 ? 5.608 -4.617 3.825 1.00 96.50 131 LEU A CA 1
ATOM 986 C C . LEU A 1 131 ? 6.319 -5.723 4.622 1.00 96.50 131 LEU A C 1
ATOM 988 O O . LEU A 1 131 ? 5.755 -6.283 5.568 1.00 96.50 131 LEU A O 1
ATOM 992 N N . LYS A 1 132 ? 7.578 -6.019 4.282 1.00 95.69 132 LYS A N 1
ATOM 993 C CA . LYS A 1 132 ? 8.402 -6.980 5.023 1.00 95.69 132 LYS A CA 1
ATOM 994 C C . LYS A 1 132 ? 8.709 -6.487 6.437 1.00 95.69 132 LYS A C 1
ATOM 996 O O . LYS A 1 132 ? 8.575 -7.256 7.385 1.00 95.69 132 LYS A O 1
ATOM 1001 N N . LEU A 1 133 ? 9.054 -5.210 6.611 1.00 93.75 133 LEU A N 1
ATOM 1002 C CA . LEU A 1 133 ? 9.272 -4.617 7.935 1.00 93.75 133 LEU A CA 1
ATOM 1003 C C . LEU A 1 133 ? 8.018 -4.702 8.807 1.00 93.75 133 LEU A C 1
ATOM 1005 O O . LEU A 1 133 ? 8.131 -5.025 9.986 1.00 93.75 133 LEU A O 1
ATOM 1009 N N . MET A 1 134 ? 6.838 -4.462 8.235 1.00 94.50 134 MET A N 1
ATOM 1010 C CA . MET A 1 134 ? 5.560 -4.610 8.935 1.00 94.50 134 MET A CA 1
ATOM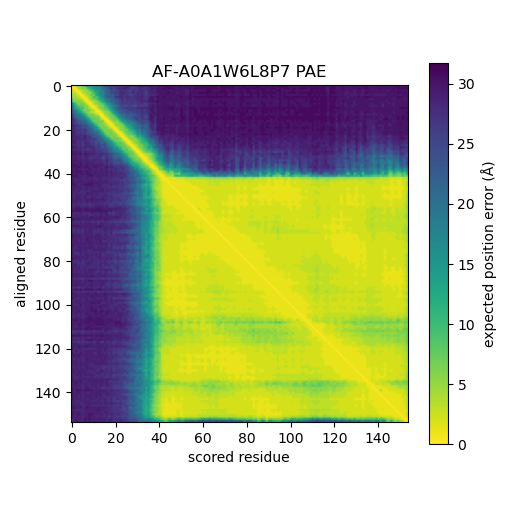 1011 C C . MET A 1 134 ? 5.253 -6.055 9.339 1.00 94.50 134 MET A C 1
ATOM 1013 O O . MET A 1 134 ? 4.595 -6.269 10.353 1.00 94.50 134 MET A O 1
ATOM 1017 N N . THR A 1 135 ? 5.742 -7.031 8.574 1.00 94.62 135 THR A N 1
ATOM 1018 C CA . THR A 1 135 ? 5.503 -8.462 8.817 1.00 94.62 135 THR A CA 1
ATOM 1019 C C . THR A 1 135 ? 6.490 -9.051 9.834 1.00 94.62 135 THR A C 1
ATOM 1021 O O . THR A 1 135 ? 6.085 -9.776 10.745 1.00 94.62 135 THR A O 1
ATOM 1024 N N . ASP A 1 136 ? 7.777 -8.717 9.702 1.00 89.69 136 ASP A N 1
ATOM 1025 C CA . ASP A 1 136 ? 8.876 -9.403 10.398 1.00 89.69 136 ASP A CA 1
ATOM 1026 C C . ASP A 1 136 ? 9.637 -8.497 11.386 1.00 89.69 136 ASP A C 1
ATOM 1028 O O . ASP A 1 136 ? 10.303 -8.974 12.308 1.00 89.69 136 ASP A O 1
ATOM 1032 N N . GLY A 1 137 ? 9.572 -7.176 11.208 1.00 88.19 137 GLY A N 1
ATOM 1033 C CA . GLY A 1 137 ? 10.365 -6.208 11.961 1.00 88.19 137 GLY A CA 1
ATOM 1034 C C . GLY A 1 137 ? 9.699 -5.772 13.265 1.00 88.19 137 GLY A C 1
ATOM 1035 O O . GLY A 1 137 ? 8.528 -5.408 13.294 1.00 88.19 137 GLY A O 1
ATOM 1036 N N . ARG A 1 138 ? 10.462 -5.697 14.365 1.00 87.94 138 ARG A N 1
ATOM 1037 C CA . ARG A 1 138 ? 9.933 -5.255 15.674 1.00 87.94 138 ARG A CA 1
ATOM 1038 C C . ARG A 1 138 ? 9.274 -3.868 15.614 1.00 87.94 138 ARG A C 1
ATOM 1040 O O . ARG A 1 138 ? 8.220 -3.678 16.218 1.00 87.94 138 ARG A O 1
ATOM 1047 N N . ALA A 1 139 ? 9.883 -2.923 14.893 1.00 83.94 139 ALA A N 1
ATOM 1048 C CA . ALA A 1 139 ? 9.320 -1.588 14.685 1.00 83.94 139 ALA A CA 1
ATOM 1049 C C . ALA A 1 139 ? 8.037 -1.639 13.839 1.00 83.94 139 ALA A C 1
ATOM 1051 O O . ALA A 1 139 ? 7.033 -1.046 14.220 1.00 83.94 139 ALA A O 1
ATOM 1052 N N . GLY A 1 140 ? 8.026 -2.424 12.757 1.00 88.62 140 GLY A N 1
ATOM 1053 C CA . GLY A 1 140 ? 6.840 -2.587 11.917 1.00 88.62 140 GLY A CA 1
ATOM 1054 C C . GLY A 1 140 ? 5.674 -3.275 12.634 1.00 88.62 140 GLY A C 1
ATOM 1055 O O . GLY A 1 140 ? 4.531 -2.884 12.445 1.00 88.62 140 GLY A O 1
ATOM 1056 N N . LEU A 1 141 ? 5.936 -4.208 13.554 1.00 92.00 141 LEU A N 1
ATOM 1057 C CA . LEU A 1 141 ? 4.889 -4.792 14.402 1.00 92.00 141 LEU A CA 1
ATOM 1058 C C . LEU A 1 141 ? 4.265 -3.769 15.364 1.00 92.00 141 LEU A C 1
ATOM 1060 O O . LEU A 1 141 ? 3.079 -3.867 15.684 1.00 92.00 141 LEU A O 1
ATOM 1064 N N . ALA A 1 142 ? 5.050 -2.813 15.871 1.00 91.12 142 ALA A N 1
ATOM 1065 C CA . ALA A 1 142 ? 4.511 -1.712 16.669 1.00 91.12 142 ALA A CA 1
ATOM 1066 C C . ALA A 1 142 ? 3.652 -0.775 15.810 1.00 91.12 142 ALA A C 1
ATOM 1068 O O . ALA A 1 142 ? 2.576 -0.369 16.245 1.00 91.12 142 ALA A O 1
ATOM 1069 N N . GLU A 1 143 ? 4.089 -0.523 14.579 1.00 91.50 143 GLU A N 1
ATOM 1070 C CA . GLU A 1 143 ? 3.365 0.279 13.598 1.00 91.50 143 GLU A CA 1
ATOM 1071 C C . GLU A 1 143 ? 2.025 -0.355 13.200 1.00 91.50 143 GLU A C 1
ATOM 1073 O O . GLU A 1 143 ? 0.996 0.310 13.233 1.00 91.50 143 GLU A O 1
ATOM 1078 N N . VAL A 1 144 ? 1.995 -1.668 12.946 1.00 94.88 144 VAL A N 1
ATOM 1079 C CA . VAL A 1 144 ? 0.751 -2.415 12.695 1.00 94.88 144 VAL A CA 1
ATOM 1080 C C . VAL A 1 144 ? -0.238 -2.237 13.846 1.00 94.88 144 VAL A C 1
ATOM 1082 O O . VAL A 1 144 ? -1.402 -1.920 13.612 1.00 94.88 144 VAL A O 1
ATOM 1085 N N . ARG A 1 145 ? 0.215 -2.381 15.100 1.00 94.19 145 ARG A N 1
ATOM 1086 C CA . ARG A 1 145 ? -0.652 -2.166 16.273 1.00 94.19 145 ARG A CA 1
ATOM 1087 C C . ARG A 1 145 ? -1.168 -0.731 16.348 1.00 94.19 145 ARG A C 1
ATOM 1089 O O . ARG A 1 145 ? -2.319 -0.525 16.727 1.00 94.19 145 ARG A O 1
ATOM 1096 N N . ARG A 1 146 ? -0.336 0.251 15.988 1.00 93.88 146 ARG A N 1
ATOM 1097 C CA . ARG A 1 146 ? -0.737 1.660 15.918 1.00 93.88 146 ARG A CA 1
ATOM 1098 C C . ARG A 1 146 ? -1.817 1.867 14.859 1.00 93.88 146 ARG A C 1
ATOM 1100 O O . ARG A 1 146 ? -2.844 2.454 15.179 1.00 93.88 146 ARG A O 1
ATOM 1107 N N . TYR A 1 147 ? -1.633 1.331 13.654 1.00 95.25 147 TYR A N 1
ATOM 1108 C CA . TYR A 1 147 ? -2.625 1.402 12.579 1.00 95.25 147 TYR A CA 1
ATOM 1109 C C . TYR A 1 147 ? -3.949 0.755 12.970 1.00 95.25 147 TYR A C 1
ATOM 1111 O O . TYR A 1 147 ? -4.994 1.382 12.818 1.00 95.25 147 TYR A O 1
ATOM 1119 N N . GLU A 1 148 ? -3.927 -0.452 13.540 1.00 95.88 148 GLU A N 1
ATOM 1120 C CA . GLU A 1 148 ? -5.152 -1.092 14.030 1.00 95.88 148 GLU A CA 1
ATOM 1121 C C . GLU A 1 148 ? -5.843 -0.224 15.092 1.00 95.88 148 GLU A C 1
ATOM 1123 O O . GLU A 1 148 ? -7.055 -0.022 15.028 1.00 95.88 148 GLU A O 1
ATOM 1128 N N . ALA A 1 149 ? -5.089 0.335 16.044 1.00 94.81 149 ALA A N 1
ATOM 1129 C CA . ALA A 1 149 ? -5.641 1.211 17.073 1.00 94.81 149 ALA A CA 1
ATOM 1130 C C . ALA A 1 149 ? -6.250 2.497 16.496 1.00 94.81 149 ALA A C 1
ATOM 1132 O O . ALA A 1 149 ? -7.284 2.936 16.993 1.00 94.81 149 ALA A O 1
ATOM 1133 N N . THR A 1 150 ? -5.646 3.088 15.462 1.00 94.69 150 THR A N 1
ATOM 1134 C CA . THR A 1 150 ? -6.204 4.250 14.757 1.00 94.69 150 THR A CA 1
ATOM 1135 C C . THR A 1 150 ? -7.506 3.890 14.047 1.00 94.69 150 THR A C 1
ATOM 1137 O O . THR A 1 150 ? -8.493 4.599 14.203 1.00 94.69 150 THR A O 1
ATOM 1140 N N . LEU A 1 151 ? -7.546 2.767 13.324 1.00 94.69 151 LEU A N 1
ATOM 1141 C CA . LEU A 1 151 ? -8.719 2.356 12.540 1.00 94.69 151 LEU A CA 1
ATOM 1142 C C . LEU A 1 151 ? -9.903 1.876 13.395 1.00 94.69 151 LEU A C 1
ATOM 1144 O O . LEU A 1 151 ? -11.026 1.811 12.908 1.00 94.69 151 LEU A O 1
ATOM 1148 N N . MET A 1 152 ? -9.669 1.531 14.662 1.00 92.75 152 MET A N 1
ATOM 1149 C CA . MET A 1 152 ? -10.728 1.153 15.605 1.00 92.75 152 MET A CA 1
ATOM 1150 C C . MET A 1 152 ? -11.348 2.339 16.356 1.00 92.75 152 MET A C 1
ATOM 1152 O O . MET A 1 152 ? -12.396 2.169 16.983 1.00 92.75 152 MET A O 1
ATOM 1156 N N . ARG A 1 153 ? -10.715 3.519 16.335 1.00 83.00 153 ARG A N 1
ATOM 1157 C CA . ARG A 1 153 ? -11.272 4.734 16.945 1.00 83.00 153 ARG A CA 1
ATOM 1158 C C . ARG A 1 153 ? -12.364 5.261 16.017 1.00 83.00 153 ARG A C 1
ATOM 1160 O O . ARG A 1 153 ? -12.073 5.642 14.889 1.00 83.00 153 ARG A O 1
ATOM 1167 N N . ARG A 1 154 ? -13.608 5.175 16.484 1.00 56.69 154 ARG A N 1
ATOM 1168 C CA . ARG A 1 154 ? -14.801 5.656 15.779 1.00 56.69 154 ARG A CA 1
ATOM 1169 C C . ARG A 1 154 ? -14.884 7.171 15.819 1.00 56.69 154 ARG A C 1
ATOM 1171 O O . ARG A 1 154 ? -14.574 7.723 16.898 1.00 56.69 154 ARG A O 1
#

Sequence (154 aa):
MVQIHVRGRRVAPAFCMARAVALGLAVVSTNLAAQVGGQGPQSPYEVVWALYVVTDGGQTRCRHAPAEVASAHQRAVSGLSRRHPRLLSLVRASPHYETARDHFARTTAYDPVRDTPETLVPECEVAAGVLKLMTDGRAGLAEVRRYEATLMRR

Mean predicted aligned error: 12.77 Å

Secondary structure (DSSP, 8-state):
------------------------S--SSSSHHHHHS------HHHHHHHHHHHTHHHHHHHTTS-HHHHHHHHHHHHHHHHH-HHHHHHHHHSTTHHHHHHHHHHHTS--TTT--HHHHHHHHHHHHHHHHHHHH-HHHHHHHHHHHHHHH--